Protein AF-A0A2S7SZ28-F1 (afdb_monomer)

Mean predicted aligned error: 12.74 Å

Radius of gyration: 19.91 Å; Cα contacts (8 Å, |Δi|>4): 113; chains: 1; bounding box: 47×34×59 Å

Structure (mmCIF, N/CA/C/O backbone):
data_AF-A0A2S7SZ28-F1
#
_entry.id   AF-A0A2S7SZ28-F1
#
loop_
_atom_site.group_PDB
_atom_site.id
_atom_site.type_symbol
_atom_site.label_atom_id
_atom_site.label_alt_id
_atom_site.label_comp_id
_atom_site.label_asym_id
_atom_site.label_entity_id
_atom_site.label_seq_id
_atom_site.pdbx_PDB_ins_code
_atom_site.Cartn_x
_atom_site.Cartn_y
_atom_site.Cartn_z
_atom_site.occupancy
_atom_site.B_iso_or_equiv
_atom_site.auth_seq_id
_atom_site.auth_comp_id
_atom_site.auth_asym_id
_atom_site.auth_atom_id
_atom_site.pdbx_PDB_model_num
ATOM 1 N N . MET A 1 1 ? 27.879 16.225 -17.175 1.00 27.33 1 MET A N 1
ATOM 2 C CA . MET A 1 1 ? 27.081 15.474 -18.164 1.00 27.33 1 MET A CA 1
ATOM 3 C C . MET A 1 1 ? 26.237 14.489 -17.375 1.00 27.33 1 MET A C 1
ATOM 5 O O . MET A 1 1 ? 26.776 13.499 -16.907 1.00 27.33 1 MET A O 1
ATOM 9 N N . ILE A 1 2 ? 24.983 14.843 -17.093 1.00 42.44 2 ILE A N 1
ATOM 10 C CA . ILE A 1 2 ? 24.052 14.024 -16.304 1.00 42.44 2 ILE A CA 1
ATOM 11 C C . ILE A 1 2 ? 23.174 13.315 -17.338 1.00 42.44 2 ILE A C 1
ATOM 13 O O . ILE A 1 2 ? 22.367 13.959 -18.001 1.00 42.44 2 ILE A O 1
ATOM 17 N N . LEU A 1 3 ? 23.451 12.038 -17.596 1.00 44.62 3 LEU A N 1
ATOM 18 C CA . LEU A 1 3 ? 22.703 11.226 -18.555 1.00 44.62 3 LEU A CA 1
ATOM 19 C C . LEU A 1 3 ? 21.438 10.695 -17.870 1.00 44.62 3 LEU A C 1
ATOM 21 O O . LEU A 1 3 ? 21.521 9.749 -17.097 1.00 44.62 3 LEU A O 1
ATOM 25 N N . GLY A 1 4 ? 20.293 11.297 -18.199 1.00 61.34 4 GLY A N 1
ATOM 26 C CA . GLY A 1 4 ? 18.954 10.789 -17.887 1.00 61.34 4 GLY A CA 1
ATOM 27 C C . GLY A 1 4 ? 18.328 11.399 -16.633 1.00 61.34 4 GLY A C 1
ATOM 28 O O . GLY A 1 4 ? 18.905 11.348 -15.553 1.00 61.34 4 GLY A O 1
ATOM 29 N N . GLU A 1 5 ? 17.134 11.974 -16.778 1.00 70.31 5 GLU A N 1
ATOM 30 C CA . GLU A 1 5 ? 16.267 12.261 -15.633 1.00 70.31 5 GLU A CA 1
ATOM 31 C C . GLU A 1 5 ? 15.788 10.943 -15.008 1.00 70.31 5 GLU A C 1
ATOM 33 O O . GLU A 1 5 ? 15.449 9.992 -15.718 1.00 70.31 5 GLU A O 1
ATOM 38 N N . GLU A 1 6 ? 15.748 10.891 -13.676 1.00 82.31 6 GLU A N 1
ATOM 39 C CA . GLU A 1 6 ? 15.177 9.780 -12.909 1.00 82.31 6 GLU A CA 1
ATOM 40 C C . GLU A 1 6 ? 13.663 9.730 -13.163 1.00 82.31 6 GLU A C 1
ATOM 42 O O . GLU A 1 6 ? 12.886 10.463 -12.552 1.00 82.31 6 GLU A O 1
ATOM 47 N N . SER A 1 7 ? 13.254 8.897 -14.122 1.00 85.00 7 SER A N 1
ATOM 48 C CA . SER A 1 7 ? 11.869 8.782 -14.575 1.00 85.00 7 SER A CA 1
ATOM 49 C C . SER A 1 7 ? 11.455 7.323 -14.686 1.00 85.00 7 SER A C 1
ATOM 51 O O . SER A 1 7 ? 12.011 6.545 -15.470 1.00 85.00 7 SER A O 1
ATOM 53 N N . ILE A 1 8 ? 10.409 6.963 -13.943 1.00 86.69 8 ILE A N 1
ATOM 54 C CA . ILE A 1 8 ? 9.758 5.661 -14.080 1.00 86.69 8 ILE A CA 1
ATOM 55 C C . ILE A 1 8 ? 9.151 5.505 -15.478 1.00 86.69 8 ILE A C 1
ATOM 57 O O . ILE A 1 8 ? 9.149 4.410 -16.035 1.00 86.69 8 ILE A O 1
ATOM 61 N N . THR A 1 9 ? 8.685 6.591 -16.099 1.00 86.56 9 THR A N 1
ATOM 62 C CA . THR A 1 9 ? 8.210 6.549 -17.484 1.00 86.56 9 THR A CA 1
ATOM 63 C C . THR A 1 9 ? 9.318 6.146 -18.455 1.00 86.56 9 THR A C 1
ATOM 65 O O . THR A 1 9 ? 9.105 5.234 -19.260 1.00 86.56 9 THR A O 1
ATOM 68 N N . ALA A 1 10 ? 10.501 6.756 -18.356 1.00 86.00 10 ALA A N 1
ATOM 69 C CA . ALA A 1 10 ? 11.648 6.394 -19.188 1.00 86.00 10 ALA A CA 1
ATOM 70 C C . ALA A 1 10 ? 12.100 4.943 -18.941 1.00 86.00 10 ALA A C 1
ATOM 72 O O . ALA A 1 10 ? 12.301 4.189 -19.895 1.00 86.00 10 ALA A O 1
ATOM 73 N N . LEU A 1 11 ? 12.178 4.530 -17.671 1.00 87.00 11 LEU A N 1
ATOM 74 C CA . LEU A 1 11 ? 12.530 3.165 -17.275 1.00 87.00 11 LEU A CA 1
ATOM 75 C C . LEU A 1 11 ? 11.567 2.130 -17.870 1.00 87.00 11 LEU A C 1
ATOM 77 O O . LEU A 1 11 ? 11.994 1.149 -18.475 1.00 87.00 11 LEU A O 1
ATOM 81 N N . MET A 1 12 ? 10.261 2.358 -17.745 1.00 85.88 12 MET A N 1
ATOM 82 C CA . MET A 1 12 ? 9.252 1.408 -18.208 1.00 85.88 12 MET A CA 1
ATOM 83 C C . MET A 1 12 ? 9.194 1.326 -19.733 1.00 85.88 12 MET A C 1
ATOM 85 O O . MET A 1 12 ? 9.006 0.239 -20.270 1.00 85.88 12 MET A O 1
ATOM 89 N N . HIS A 1 13 ? 9.416 2.433 -20.450 1.00 84.44 13 HIS A N 1
ATOM 90 C CA . HIS A 1 13 ? 9.589 2.382 -21.904 1.00 84.44 13 HIS A CA 1
ATOM 91 C C . HIS A 1 13 ? 10.817 1.563 -22.308 1.00 84.44 13 HIS A C 1
ATOM 93 O O . HIS A 1 13 ? 10.746 0.820 -23.283 1.00 84.44 13 HIS A O 1
ATOM 99 N N . HIS A 1 14 ? 11.918 1.661 -21.558 1.00 83.50 14 HIS A N 1
ATOM 100 C CA . HIS A 1 14 ? 13.109 0.859 -21.816 1.00 83.50 14 HIS A CA 1
ATOM 101 C C . HIS A 1 14 ? 12.846 -0.637 -21.591 1.00 83.50 14 HIS A C 1
ATOM 103 O O . HIS A 1 14 ? 13.125 -1.442 -22.476 1.00 83.50 14 HIS A O 1
ATOM 109 N N . ILE A 1 15 ? 12.239 -1.004 -20.456 1.00 80.88 15 ILE A N 1
ATOM 110 C CA . ILE A 1 15 ? 11.891 -2.396 -20.128 1.00 80.88 15 ILE A CA 1
ATOM 111 C C . ILE A 1 15 ? 10.929 -2.976 -21.168 1.00 80.88 15 ILE A C 1
ATOM 113 O O . ILE A 1 15 ? 11.188 -4.044 -21.717 1.00 80.88 15 ILE A O 1
ATOM 117 N N . TYR A 1 16 ? 9.841 -2.270 -21.484 1.00 78.94 16 TYR A N 1
ATOM 118 C CA . TYR A 1 16 ? 8.874 -2.744 -22.473 1.00 78.94 16 TYR A CA 1
ATOM 119 C C . TYR A 1 16 ? 9.459 -2.786 -23.882 1.00 78.94 16 TYR A C 1
ATOM 121 O O . TYR A 1 16 ? 9.155 -3.708 -24.629 1.00 78.94 16 TYR A O 1
ATOM 129 N N . GLY A 1 17 ? 10.318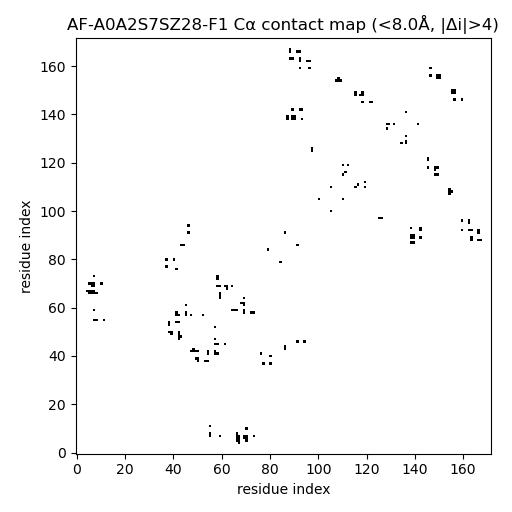 -1.831 -24.244 1.00 77.31 17 GLY A N 1
ATOM 130 C CA . GLY A 1 17 ? 11.039 -1.850 -25.514 1.00 77.31 17 GLY A CA 1
ATOM 131 C C . GLY A 1 17 ? 11.969 -3.056 -25.629 1.00 77.31 17 GLY A C 1
ATOM 132 O O . GLY A 1 17 ? 12.010 -3.690 -26.679 1.00 77.31 17 GLY A O 1
ATOM 133 N N . TYR A 1 18 ? 12.656 -3.415 -24.543 1.00 76.88 18 TYR A N 1
ATOM 134 C CA . TYR A 1 18 ? 13.483 -4.617 -24.474 1.00 76.88 18 TYR A CA 1
ATOM 135 C C . TYR A 1 18 ? 12.641 -5.899 -24.577 1.00 76.88 18 TYR A C 1
ATOM 137 O O . TYR A 1 18 ? 12.956 -6.769 -25.380 1.00 76.88 18 TYR A O 1
ATOM 145 N N . GLN A 1 19 ? 11.529 -5.992 -23.839 1.00 74.31 19 GLN A N 1
ATOM 146 C CA . GLN A 1 19 ? 10.614 -7.144 -23.883 1.00 74.31 19 GLN A CA 1
ATOM 147 C C . GLN A 1 19 ? 9.898 -7.302 -25.232 1.00 74.31 19 GLN A C 1
ATOM 149 O O . GLN A 1 19 ? 9.589 -8.419 -25.642 1.00 74.31 19 GLN A O 1
ATOM 154 N N . ALA A 1 20 ? 9.602 -6.190 -25.908 1.00 73.31 20 ALA A N 1
ATOM 155 C CA . ALA A 1 20 ? 8.921 -6.174 -27.197 1.00 73.31 20 ALA A CA 1
ATOM 156 C C . ALA A 1 20 ? 9.874 -6.340 -28.384 1.00 73.31 20 ALA A C 1
ATOM 158 O O . ALA A 1 20 ? 9.390 -6.538 -29.497 1.00 73.31 20 ALA A O 1
ATOM 159 N N . ALA A 1 21 ? 11.194 -6.247 -28.181 1.00 70.81 21 ALA A N 1
ATOM 160 C CA . ALA A 1 21 ? 12.168 -6.520 -29.224 1.00 70.81 21 ALA A CA 1
ATOM 161 C C . ALA A 1 21 ? 12.103 -8.022 -29.567 1.00 70.81 21 ALA A C 1
ATOM 163 O O . ALA A 1 21 ? 12.529 -8.851 -28.761 1.00 70.81 21 ALA A O 1
ATOM 164 N N . PRO A 1 22 ? 11.553 -8.416 -30.733 1.00 56.06 22 PRO A N 1
ATOM 165 C CA . PRO A 1 22 ? 11.558 -9.817 -31.132 1.00 56.06 22 PRO A CA 1
ATOM 166 C C . PRO A 1 22 ? 13.015 -10.260 -31.269 1.00 56.06 22 PRO A C 1
ATOM 168 O O . PRO A 1 22 ? 13.817 -9.479 -31.775 1.00 56.06 22 PRO A O 1
ATOM 171 N N . GLY A 1 23 ? 13.333 -11.476 -30.807 1.00 59.47 23 GLY A N 1
ATOM 172 C CA . GLY A 1 23 ? 14.678 -12.050 -30.635 1.00 59.47 23 GLY A CA 1
ATOM 173 C C . GLY A 1 23 ? 15.601 -11.988 -31.856 1.00 59.47 23 GLY A C 1
ATOM 174 O O . GLY A 1 23 ? 15.958 -13.001 -32.452 1.00 59.47 23 GLY A O 1
ATOM 175 N N . SER A 1 24 ? 16.024 -10.787 -32.232 1.00 54.00 24 SER A N 1
ATOM 176 C CA . SER A 1 24 ? 17.041 -10.538 -33.229 1.00 54.00 24 SER A CA 1
ATOM 177 C C . SER A 1 24 ? 18.377 -10.520 -32.503 1.00 54.00 24 SER A C 1
ATOM 179 O O . SER A 1 24 ? 18.757 -9.494 -31.938 1.00 54.00 24 SER A O 1
ATOM 181 N N . LYS A 1 25 ? 19.074 -11.657 -32.596 1.00 53.81 25 LYS A N 1
ATOM 182 C CA . LYS A 1 25 ? 20.399 -11.986 -32.042 1.00 53.81 25 LYS A CA 1
ATOM 183 C C . LYS A 1 25 ? 20.325 -12.555 -30.639 1.00 53.81 25 LYS A C 1
ATOM 185 O O . LYS A 1 25 ? 20.024 -11.802 -29.737 1.00 53.81 25 LYS A O 1
ATOM 190 N N . GLU A 1 26 ? 20.628 -13.848 -30.506 1.00 57.03 26 GLU A N 1
ATOM 191 C CA . GLU A 1 26 ? 21.487 -14.470 -29.474 1.00 57.03 26 GLU A CA 1
ATOM 192 C C . GLU A 1 26 ? 21.623 -13.741 -28.118 1.00 57.03 26 GLU A C 1
ATOM 194 O O . GLU A 1 26 ? 22.714 -13.651 -27.555 1.00 57.03 26 GLU A O 1
ATOM 199 N N . VAL A 1 27 ? 20.540 -13.189 -27.573 1.00 57.03 27 VAL A N 1
ATOM 200 C CA . VAL A 1 27 ? 20.544 -12.636 -26.227 1.00 57.03 27 VAL A CA 1
ATOM 201 C C . VAL A 1 27 ? 20.435 -13.846 -25.325 1.00 57.03 27 VAL A C 1
ATOM 203 O O . VAL A 1 27 ? 19.452 -14.575 -25.396 1.00 57.03 27 VAL A O 1
ATOM 206 N N . ASN A 1 28 ? 21.486 -14.101 -24.551 1.00 55.97 28 ASN A N 1
ATOM 207 C CA . ASN A 1 28 ? 21.523 -15.192 -23.589 1.00 55.97 28 ASN A CA 1
ATOM 208 C C . ASN A 1 28 ? 20.250 -15.134 -22.721 1.00 55.97 28 ASN A C 1
ATOM 210 O O . ASN A 1 28 ? 20.045 -14.134 -22.032 1.00 55.97 28 ASN A O 1
ATOM 214 N N . ASP A 1 29 ? 19.397 -16.163 -22.779 1.00 54.12 29 ASP A N 1
ATOM 215 C CA . ASP A 1 29 ? 18.091 -16.191 -22.095 1.00 54.12 29 ASP A CA 1
ATOM 216 C C . ASP A 1 29 ? 18.224 -15.983 -20.573 1.00 54.12 29 ASP A C 1
ATOM 218 O O . ASP A 1 29 ? 17.305 -15.493 -19.919 1.00 54.12 29 ASP A O 1
ATOM 222 N N . GLU A 1 30 ? 19.404 -16.267 -20.014 1.00 56.12 30 GLU A N 1
ATOM 223 C CA . GLU A 1 30 ? 19.767 -15.998 -18.617 1.00 56.12 30 GLU A CA 1
ATOM 224 C C . GLU A 1 30 ? 19.752 -14.503 -18.241 1.00 56.12 30 GLU A C 1
ATOM 226 O O . GLU A 1 30 ? 19.675 -14.168 -17.059 1.00 56.12 30 GLU A O 1
ATOM 231 N N . LEU A 1 31 ? 19.821 -13.591 -19.218 1.00 56.56 31 LEU A N 1
ATOM 232 C CA . LEU A 1 31 ? 19.802 -12.139 -19.003 1.00 56.56 31 LEU A CA 1
ATOM 233 C C . LEU A 1 31 ? 18.400 -11.530 -19.086 1.00 56.56 31 LEU A C 1
ATOM 235 O O . LEU A 1 31 ? 18.276 -10.316 -18.924 1.00 56.56 31 LEU A O 1
ATOM 239 N N . ASN A 1 32 ? 17.355 -12.326 -19.332 1.00 57.41 32 ASN A N 1
ATOM 240 C CA . ASN A 1 32 ? 15.989 -11.821 -19.369 1.00 57.41 32 ASN A CA 1
ATOM 241 C C . ASN A 1 32 ? 15.394 -11.809 -17.946 1.00 57.41 32 ASN A C 1
ATOM 243 O O . ASN A 1 32 ? 15.036 -12.868 -17.421 1.00 57.41 32 ASN A O 1
ATOM 247 N N . PRO A 1 33 ? 15.285 -10.645 -17.275 1.00 63.38 33 PRO A N 1
ATOM 248 C CA . PRO A 1 33 ? 14.686 -10.580 -15.949 1.00 63.38 33 PRO A CA 1
ATOM 249 C C . PRO A 1 33 ? 13.231 -11.058 -15.998 1.00 63.38 33 PRO A C 1
ATOM 251 O O . PRO A 1 33 ? 12.380 -10.484 -16.681 1.00 63.38 33 PRO A O 1
ATOM 254 N N . ASN A 1 34 ? 12.935 -12.113 -15.239 1.00 65.06 34 ASN A N 1
ATOM 255 C CA . ASN A 1 34 ? 11.584 -12.637 -15.126 1.00 65.06 34 ASN A CA 1
ATOM 256 C C . ASN A 1 34 ? 10.722 -11.694 -14.271 1.00 65.06 34 ASN A C 1
ATOM 258 O O . ASN A 1 34 ? 10.763 -11.730 -13.043 1.00 65.06 34 ASN A O 1
ATOM 262 N N . PHE A 1 35 ? 9.934 -10.852 -14.938 1.00 72.06 35 PHE A N 1
ATOM 263 C CA . PHE A 1 35 ? 8.954 -9.964 -14.307 1.00 72.06 35 PHE A CA 1
ATOM 264 C C . PHE A 1 35 ? 7.561 -10.602 -14.163 1.00 72.06 35 PHE A C 1
ATOM 266 O O . PHE A 1 35 ? 6.594 -9.896 -13.861 1.00 72.06 35 PHE A O 1
ATOM 273 N N . ASN A 1 36 ? 7.415 -11.914 -14.385 1.00 74.19 36 ASN A N 1
ATOM 274 C CA . ASN A 1 36 ? 6.118 -12.582 -14.262 1.00 74.19 36 ASN A CA 1
ATOM 275 C C . ASN A 1 36 ? 5.559 -12.401 -12.847 1.00 74.19 36 ASN A C 1
ATOM 277 O O . ASN A 1 36 ? 6.212 -12.744 -11.868 1.00 74.19 36 ASN A O 1
ATOM 281 N N . GLY A 1 37 ? 4.348 -11.851 -12.739 1.00 77.25 37 GLY A N 1
ATOM 282 C CA . GLY A 1 37 ? 3.688 -11.590 -11.456 1.00 77.25 37 GLY A CA 1
ATOM 283 C C . GLY A 1 37 ? 4.144 -10.319 -10.728 1.00 77.25 37 GLY A C 1
ATOM 284 O O . GLY A 1 37 ? 3.472 -9.909 -9.786 1.00 77.25 37 GLY A O 1
ATOM 285 N N . PHE A 1 38 ? 5.203 -9.627 -11.177 1.00 83.44 38 PHE A N 1
ATOM 286 C CA . PHE A 1 38 ? 5.634 -8.358 -10.564 1.00 83.44 38 PHE A CA 1
ATOM 287 C C . PHE A 1 38 ? 4.545 -7.283 -10.651 1.00 83.44 38 PHE A C 1
ATOM 289 O O . PHE A 1 38 ? 4.329 -6.493 -9.736 1.00 83.44 38 PHE A O 1
ATOM 296 N N . HIS A 1 39 ? 3.828 -7.274 -11.768 1.00 81.50 39 HIS A N 1
ATOM 297 C CA . HIS A 1 39 ? 2.734 -6.348 -12.017 1.00 81.50 39 HIS A CA 1
ATOM 298 C C . HIS A 1 39 ? 1.554 -6.557 -11.058 1.00 81.50 39 HIS A C 1
ATOM 300 O O . HIS A 1 39 ? 1.020 -5.593 -10.506 1.00 81.50 39 HIS A O 1
ATOM 306 N N . ASP A 1 40 ? 1.197 -7.814 -10.800 1.00 80.31 40 ASP A N 1
ATOM 307 C CA . ASP A 1 40 ? 0.142 -8.164 -9.847 1.00 80.31 40 ASP A CA 1
ATOM 308 C C . ASP A 1 40 ? 0.598 -7.918 -8.405 1.00 80.31 40 ASP A C 1
ATOM 310 O O . ASP A 1 40 ? -0.173 -7.408 -7.592 1.00 80.31 40 ASP A O 1
ATOM 314 N N . PHE A 1 41 ? 1.876 -8.172 -8.106 1.00 82.56 41 PHE A N 1
ATOM 315 C CA . PHE A 1 41 ? 2.492 -7.811 -6.832 1.00 82.56 41 PHE A CA 1
ATOM 316 C C . PHE A 1 41 ? 2.431 -6.301 -6.574 1.00 82.56 41 PHE A C 1
ATOM 318 O O . PHE A 1 41 ? 1.988 -5.883 -5.507 1.00 82.56 41 PHE A O 1
ATOM 325 N N . ALA A 1 42 ? 2.808 -5.467 -7.546 1.00 83.06 42 ALA A N 1
ATOM 326 C CA . ALA A 1 42 ? 2.734 -4.015 -7.415 1.00 83.06 42 ALA A CA 1
ATOM 327 C C . ALA A 1 42 ? 1.283 -3.532 -7.246 1.00 83.06 42 ALA A C 1
ATOM 329 O O . ALA A 1 42 ? 1.010 -2.657 -6.422 1.00 83.06 42 ALA A O 1
ATOM 330 N N . ALA A 1 43 ? 0.329 -4.121 -7.977 1.00 79.19 43 ALA A N 1
ATOM 331 C CA . ALA A 1 43 ? -1.091 -3.830 -7.799 1.00 79.19 43 ALA A CA 1
ATOM 332 C C . ALA A 1 43 ? -1.563 -4.164 -6.376 1.00 79.19 43 ALA A C 1
ATOM 334 O O . ALA A 1 43 ? -2.176 -3.316 -5.725 1.00 79.19 43 ALA A O 1
ATOM 335 N N . ALA A 1 44 ? -1.208 -5.346 -5.866 1.00 76.06 44 ALA A N 1
ATOM 336 C CA . ALA A 1 44 ? -1.514 -5.760 -4.502 1.00 76.06 44 ALA A CA 1
ATOM 337 C C . ALA A 1 44 ? -0.849 -4.845 -3.461 1.00 76.06 44 ALA A C 1
ATOM 339 O O . ALA A 1 44 ? -1.514 -4.409 -2.522 1.00 76.06 44 ALA A O 1
ATOM 340 N N . TYR A 1 45 ? 0.423 -4.479 -3.659 1.00 79.94 45 TYR A N 1
ATOM 341 C CA . TYR A 1 45 ? 1.184 -3.604 -2.763 1.00 79.94 45 TYR A CA 1
ATOM 342 C C . TYR A 1 45 ? 0.515 -2.253 -2.525 1.00 79.94 45 TYR A C 1
ATOM 344 O O . TYR A 1 45 ? 0.542 -1.745 -1.402 1.00 79.94 45 TYR A O 1
ATOM 352 N N . TYR A 1 46 ? -0.113 -1.698 -3.561 1.00 78.25 46 TYR A N 1
ATOM 353 C CA . TYR A 1 46 ? -0.854 -0.440 -3.492 1.00 78.25 46 TYR A CA 1
ATOM 354 C C . TYR A 1 46 ? -2.373 -0.617 -3.349 1.00 78.25 46 TYR A C 1
ATOM 356 O O . TYR A 1 46 ? -3.119 0.339 -3.564 1.00 78.25 46 TYR A O 1
ATOM 364 N N . GLY A 1 47 ? -2.857 -1.821 -3.027 1.00 69.38 47 GLY A N 1
ATOM 365 C CA . GLY A 1 47 ? -4.282 -2.082 -2.798 1.00 69.38 47 GLY A CA 1
ATOM 366 C C . GLY A 1 47 ? -5.174 -1.898 -4.034 1.00 69.38 47 GLY A C 1
ATOM 367 O O . GLY A 1 47 ? -6.372 -1.648 -3.909 1.00 69.38 47 GLY A O 1
ATOM 368 N N . ARG A 1 48 ? -4.622 -1.994 -5.250 1.00 72.69 48 ARG A N 1
ATOM 369 C CA . ARG A 1 48 ? -5.375 -1.852 -6.504 1.00 72.69 48 ARG A CA 1
ATOM 370 C C . ARG A 1 48 ? -5.922 -3.206 -6.960 1.00 72.69 48 ARG A C 1
ATOM 372 O O . ARG A 1 48 ? -5.197 -4.187 -7.044 1.00 72.69 48 ARG A O 1
ATOM 379 N N . SER A 1 49 ? -7.206 -3.234 -7.322 1.00 59.81 49 SER A N 1
ATOM 380 C CA . SER A 1 49 ? -7.932 -4.446 -7.738 1.00 59.81 49 SER A CA 1
ATOM 381 C C . SER A 1 49 ? -7.644 -4.915 -9.164 1.00 59.81 49 SER A C 1
ATOM 383 O O . SER A 1 49 ? -8.019 -6.029 -9.518 1.00 59.81 49 SER A O 1
ATOM 385 N N . SER A 1 50 ? -7.028 -4.081 -10.008 1.00 56.25 50 SER A N 1
ATOM 386 C CA . SER A 1 50 ? -6.693 -4.492 -11.369 1.00 56.25 50 SER A CA 1
ATOM 387 C C . SER A 1 50 ? -5.372 -3.920 -11.849 1.00 56.25 50 SER A C 1
ATOM 389 O O . SER A 1 50 ? -5.058 -2.739 -11.685 1.00 56.25 50 SER A O 1
ATOM 391 N N . SER A 1 51 ? -4.654 -4.791 -12.539 1.00 54.59 51 SER A N 1
ATOM 392 C CA . SER A 1 51 ? -3.393 -4.539 -13.207 1.00 54.59 51 SER A CA 1
ATOM 393 C C . SER A 1 51 ? -3.612 -3.847 -14.583 1.00 54.59 51 SER A C 1
ATOM 395 O O . SER A 1 51 ? -2.679 -3.444 -15.271 1.00 54.59 51 SER A O 1
ATOM 397 N N . SER A 1 52 ? -4.863 -3.571 -14.976 1.00 54.06 52 SER A N 1
ATOM 398 C CA . SER A 1 52 ? -5.235 -2.998 -16.287 1.00 54.06 52 SER A CA 1
ATOM 399 C C . SER A 1 52 ? -4.568 -1.659 -16.640 1.00 54.06 52 SER A C 1
ATOM 401 O O . SER A 1 52 ? -4.447 -1.318 -17.814 1.00 54.06 52 SER A O 1
ATOM 403 N N . ARG A 1 53 ? -4.102 -0.895 -15.643 1.00 58.50 53 ARG A N 1
ATOM 404 C CA . ARG A 1 53 ? -3.424 0.393 -15.856 1.00 58.50 53 ARG A CA 1
ATOM 405 C C . ARG A 1 53 ? -1.919 0.268 -16.120 1.00 58.50 53 ARG A C 1
ATOM 407 O O . ARG A 1 53 ? -1.322 1.262 -16.513 1.00 58.50 53 ARG A O 1
ATOM 414 N N . GLY A 1 54 ? -1.306 -0.906 -15.958 1.00 74.31 54 GLY A N 1
ATOM 415 C CA . GLY A 1 54 ? 0.149 -1.089 -16.062 1.00 74.31 54 GLY A CA 1
ATOM 416 C C . GLY A 1 54 ? 0.901 -0.626 -14.803 1.00 74.31 54 GLY A C 1
ATOM 417 O O . GLY A 1 54 ? 0.560 0.405 -14.221 1.00 7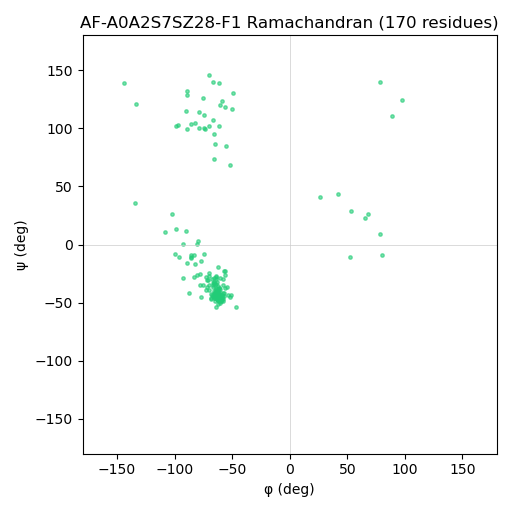4.31 54 GLY A O 1
ATOM 418 N N . CYS A 1 55 ? 1.929 -1.380 -14.390 1.00 82.00 55 CYS A N 1
ATOM 419 C CA . CYS A 1 55 ? 2.676 -1.188 -13.134 1.00 82.00 55 CYS A CA 1
ATOM 420 C C . CYS A 1 55 ? 3.150 0.263 -12.948 1.00 82.00 55 CYS A C 1
ATOM 422 O O . CYS A 1 55 ? 2.917 0.876 -11.907 1.00 82.00 55 CYS A O 1
ATOM 424 N N . LYS A 1 56 ? 3.671 0.865 -14.026 1.00 87.38 56 LYS A N 1
ATOM 425 C CA . LYS A 1 56 ? 4.048 2.283 -14.096 1.00 87.38 56 LYS A CA 1
ATOM 426 C C . LYS A 1 56 ? 2.977 3.222 -13.532 1.00 87.38 56 LYS A C 1
ATOM 428 O O . LYS A 1 56 ? 3.261 4.059 -12.685 1.00 87.38 56 LYS A O 1
ATOM 433 N N . ASN A 1 57 ? 1.747 3.103 -14.029 1.00 85.12 57 ASN A N 1
ATOM 434 C CA . ASN A 1 57 ? 0.670 4.026 -13.683 1.00 85.12 57 ASN A CA 1
ATOM 435 C C . ASN A 1 57 ? 0.179 3.794 -12.253 1.00 85.12 57 ASN A C 1
ATOM 437 O O . ASN A 1 57 ? -0.289 4.731 -11.614 1.00 85.12 57 ASN A O 1
ATOM 441 N N . ILE A 1 58 ? 0.295 2.562 -11.747 1.00 84.25 58 ILE A N 1
ATOM 442 C CA . ILE A 1 58 ? -0.003 2.245 -10.349 1.00 84.25 58 ILE A CA 1
ATOM 443 C C . ILE A 1 58 ? 0.988 2.984 -9.446 1.00 84.25 58 ILE A C 1
ATOM 445 O O . ILE A 1 58 ? 0.546 3.772 -8.608 1.00 84.25 58 ILE A O 1
ATOM 449 N N . ILE A 1 59 ? 2.293 2.813 -9.683 1.00 86.06 59 ILE A N 1
ATOM 450 C CA . ILE A 1 59 ? 3.354 3.449 -8.890 1.00 86.06 59 ILE A CA 1
ATOM 451 C C . ILE A 1 59 ? 3.266 4.980 -8.999 1.00 86.06 59 ILE A C 1
ATOM 453 O O . ILE A 1 59 ? 3.211 5.662 -7.981 1.00 86.06 59 ILE A O 1
ATOM 457 N N . LEU A 1 60 ? 3.134 5.535 -10.211 1.00 86.00 60 LEU A N 1
ATOM 458 C CA . LEU A 1 60 ? 2.956 6.982 -10.403 1.00 86.00 60 LEU A CA 1
ATOM 459 C C . LEU A 1 60 ? 1.733 7.523 -9.661 1.00 86.00 60 LEU A C 1
ATOM 461 O O . LEU A 1 60 ? 1.805 8.591 -9.061 1.00 86.00 60 LEU A O 1
ATOM 465 N N . SER A 1 61 ? 0.606 6.803 -9.687 1.00 81.94 61 SER A N 1
ATOM 466 C CA . SER A 1 61 ? -0.602 7.249 -8.987 1.00 81.94 61 SER A CA 1
ATOM 467 C C . SER A 1 61 ? -0.433 7.259 -7.468 1.00 81.94 61 SER A C 1
ATOM 469 O O . SER A 1 61 ? -1.018 8.114 -6.809 1.00 81.94 61 SER A O 1
ATOM 471 N N . ALA A 1 62 ? 0.360 6.333 -6.920 1.00 82.12 62 ALA A N 1
ATOM 472 C CA . ALA A 1 62 ? 0.654 6.275 -5.492 1.00 82.12 62 ALA A CA 1
ATOM 473 C C . ALA A 1 62 ? 1.560 7.430 -5.041 1.00 82.12 62 ALA A C 1
ATOM 475 O O . ALA A 1 62 ? 1.420 7.917 -3.923 1.00 82.12 62 ALA A O 1
ATOM 476 N N . HIS A 1 63 ? 2.421 7.908 -5.940 1.00 83.56 63 HIS A N 1
ATOM 477 C CA . HIS A 1 63 ? 3.360 9.007 -5.704 1.00 83.56 63 HIS A CA 1
ATOM 478 C C . HIS A 1 63 ? 2.906 10.333 -6.323 1.00 83.56 63 HIS A C 1
ATOM 480 O O . HIS A 1 63 ? 3.724 11.175 -6.669 1.00 83.56 63 HIS A O 1
ATOM 486 N N . PHE A 1 64 ? 1.597 10.539 -6.507 1.00 83.31 64 PHE A N 1
ATOM 487 C CA . PHE A 1 64 ? 1.017 11.802 -7.001 1.00 83.31 64 PHE A CA 1
ATOM 488 C C . PHE A 1 64 ? 1.614 12.322 -8.327 1.00 83.31 64 PHE A C 1
A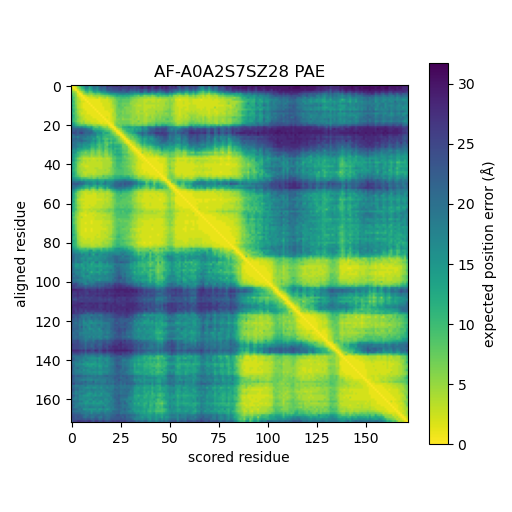TOM 490 O O . PHE A 1 64 ? 1.629 13.524 -8.584 1.00 83.31 64 PHE A O 1
ATOM 497 N N . GLY A 1 65 ? 2.094 11.420 -9.186 1.00 82.56 65 GLY A N 1
ATOM 498 C CA . GLY A 1 65 ? 2.740 11.763 -10.454 1.00 82.56 65 GLY A CA 1
ATOM 499 C C . GLY A 1 65 ? 4.194 12.229 -10.330 1.00 82.56 65 GLY A C 1
ATOM 500 O O . GLY A 1 65 ? 4.764 12.671 -11.325 1.00 82.56 65 GLY A O 1
ATOM 501 N N . GLN A 1 66 ? 4.810 12.124 -9.150 1.00 85.88 66 GLN A N 1
ATOM 502 C CA . GLN A 1 66 ? 6.218 12.452 -8.947 1.00 85.88 66 GLN A CA 1
ATOM 503 C C . GLN A 1 66 ? 7.115 11.361 -9.549 1.00 85.88 66 GLN A C 1
ATOM 505 O O . GLN A 1 66 ? 7.324 10.302 -8.964 1.00 85.88 66 GLN A O 1
ATOM 510 N N . GLU A 1 67 ? 7.645 11.620 -10.745 1.00 88.38 67 GLU A N 1
ATOM 511 C CA . GLU A 1 67 ? 8.438 10.663 -11.536 1.00 88.38 67 GLU A CA 1
ATOM 512 C C . GLU A 1 67 ? 9.678 10.136 -10.803 1.00 88.38 67 GLU A C 1
ATOM 514 O O . GLU A 1 67 ? 9.941 8.935 -10.849 1.00 88.38 67 GLU A O 1
ATOM 519 N N . LYS A 1 68 ? 10.406 11.011 -10.099 1.00 87.56 68 LYS A N 1
ATOM 520 C CA . LYS A 1 68 ? 11.621 10.642 -9.364 1.00 87.56 68 LYS A CA 1
ATOM 521 C C . LYS A 1 68 ? 11.321 9.744 -8.163 1.00 87.56 68 LYS A C 1
ATOM 523 O O . LYS A 1 68 ? 11.977 8.725 -7.981 1.00 87.56 68 LYS A O 1
ATOM 528 N N . GLU A 1 69 ? 10.317 10.095 -7.363 1.00 83.94 69 GLU A N 1
ATOM 529 C CA . GLU A 1 69 ? 9.892 9.280 -6.216 1.00 83.94 69 GLU A CA 1
ATOM 530 C C . GLU A 1 69 ? 9.350 7.925 -6.688 1.00 83.94 69 GLU A C 1
ATOM 532 O O . GLU A 1 69 ? 9.724 6.877 -6.166 1.00 83.94 69 GLU A O 1
ATOM 537 N N . ALA A 1 70 ? 8.546 7.929 -7.754 1.00 85.88 70 ALA A N 1
ATOM 538 C CA . ALA A 1 70 ? 8.042 6.713 -8.375 1.00 85.88 70 ALA A CA 1
ATOM 539 C C . ALA A 1 70 ? 9.167 5.832 -8.949 1.00 85.88 70 ALA A C 1
ATOM 541 O O . ALA A 1 70 ? 9.075 4.607 -8.892 1.00 85.88 70 ALA A O 1
ATOM 542 N N . PHE A 1 71 ? 10.230 6.435 -9.490 1.00 87.75 71 PHE A N 1
ATOM 543 C CA . PHE A 1 71 ? 11.409 5.718 -9.974 1.00 87.75 71 PHE A CA 1
ATOM 544 C C . PHE A 1 71 ? 12.129 4.990 -8.838 1.00 87.75 71 PHE A C 1
ATOM 546 O O . PHE A 1 71 ? 12.417 3.805 -8.977 1.00 87.75 71 PHE A O 1
ATOM 553 N N . VAL A 1 72 ? 12.367 5.658 -7.707 1.00 88.06 72 VAL A N 1
ATOM 554 C CA . VAL A 1 72 ? 12.976 5.026 -6.524 1.00 88.06 72 VAL A CA 1
ATOM 555 C C . VAL A 1 72 ? 12.085 3.895 -6.003 1.00 88.06 72 VAL A C 1
ATOM 557 O O . VAL A 1 72 ? 12.540 2.759 -5.872 1.00 88.06 72 VAL A O 1
ATOM 560 N N . ALA A 1 73 ? 10.788 4.164 -5.839 1.00 85.38 73 ALA A N 1
ATOM 561 C CA . ALA A 1 73 ? 9.826 3.182 -5.349 1.00 85.38 73 ALA A CA 1
ATOM 562 C C . ALA A 1 73 ? 9.695 1.942 -6.246 1.00 85.38 73 ALA A C 1
ATOM 564 O O . ALA A 1 73 ? 9.388 0.856 -5.757 1.00 85.38 73 ALA A O 1
ATOM 565 N N . PHE A 1 74 ? 9.932 2.069 -7.557 1.00 89.81 74 PHE A N 1
ATOM 566 C CA . PHE A 1 74 ? 9.975 0.914 -8.454 1.00 89.81 74 PHE A CA 1
ATOM 567 C C . PHE A 1 74 ? 11.068 -0.082 -8.043 1.00 89.81 74 PHE A C 1
ATOM 569 O O . PHE A 1 74 ? 10.806 -1.285 -8.021 1.00 89.81 74 PHE A O 1
ATOM 576 N N . PHE A 1 75 ? 12.276 0.394 -7.722 1.00 86.56 75 PHE A N 1
ATOM 577 C CA . PHE A 1 75 ? 13.382 -0.483 -7.327 1.00 86.56 75 PHE A CA 1
ATOM 578 C C . PHE A 1 75 ? 13.147 -1.103 -5.954 1.00 86.56 75 PHE A C 1
ATOM 580 O O . PHE A 1 75 ? 13.359 -2.301 -5.797 1.00 86.56 75 PHE A O 1
ATOM 587 N N . GLU A 1 76 ? 12.602 -0.340 -5.008 1.00 86.62 76 GLU A N 1
ATOM 588 C CA . GLU A 1 76 ? 12.201 -0.868 -3.699 1.00 86.62 76 GLU A CA 1
ATOM 589 C C . GLU A 1 76 ? 11.168 -1.996 -3.842 1.00 86.62 76 GLU A C 1
ATOM 591 O O . GLU A 1 76 ? 11.321 -3.076 -3.273 1.00 86.62 76 GLU A O 1
ATOM 596 N N . LEU A 1 77 ? 10.138 -1.792 -4.670 1.00 86.06 77 LEU A N 1
ATOM 597 C CA . LEU A 1 77 ? 9.148 -2.821 -4.994 1.00 86.06 77 LEU A CA 1
ATOM 598 C C . LEU A 1 77 ? 9.767 -4.038 -5.667 1.00 86.06 77 LEU A C 1
ATOM 600 O O . LEU A 1 77 ? 9.364 -5.166 -5.383 1.00 86.06 77 LEU A O 1
ATOM 604 N N . LEU A 1 78 ? 10.711 -3.822 -6.581 1.00 85.69 78 LEU A N 1
ATOM 605 C CA . LEU A 1 78 ? 11.394 -4.903 -7.276 1.00 85.69 78 LEU A CA 1
ATOM 606 C C . LEU A 1 78 ? 12.218 -5.749 -6.304 1.00 85.69 78 LEU A C 1
ATOM 608 O O . LEU A 1 78 ? 12.205 -6.976 -6.410 1.00 85.69 78 LEU A O 1
ATOM 612 N N . ASP A 1 79 ? 12.890 -5.116 -5.350 1.00 83.25 79 ASP A N 1
ATOM 613 C CA . ASP A 1 79 ? 13.651 -5.808 -4.315 1.00 83.25 79 ASP A CA 1
ATOM 614 C C . ASP A 1 79 ? 12.722 -6.573 -3.368 1.00 83.25 79 ASP A C 1
ATOM 616 O O . ASP A 1 79 ? 12.961 -7.749 -3.094 1.00 83.25 79 ASP A O 1
ATOM 620 N N . LEU A 1 80 ? 11.604 -5.974 -2.944 1.00 81.88 80 LEU A N 1
ATOM 621 C CA . LEU A 1 80 ? 10.579 -6.668 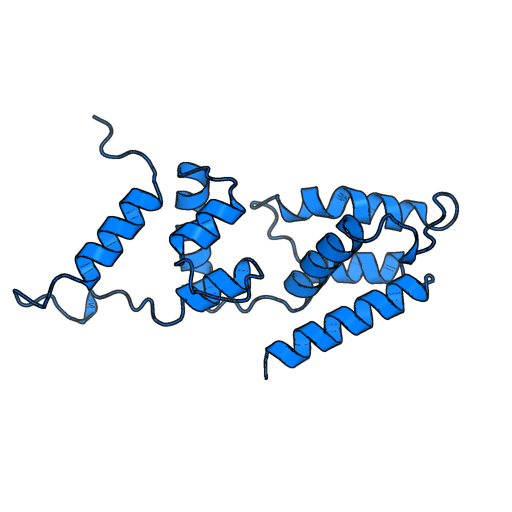-2.156 1.00 81.88 80 LEU A CA 1
ATOM 622 C C . LEU A 1 80 ? 10.021 -7.892 -2.894 1.00 81.88 80 LEU A C 1
ATOM 624 O O . LEU A 1 80 ? 9.896 -8.968 -2.308 1.00 81.88 80 LEU A O 1
ATOM 628 N N . PHE A 1 81 ? 9.733 -7.749 -4.187 1.00 83.81 81 PHE A N 1
ATOM 629 C CA . PHE A 1 81 ? 9.243 -8.836 -5.027 1.00 83.81 81 PHE A CA 1
ATOM 630 C C . PHE A 1 81 ? 10.263 -9.976 -5.144 1.00 83.81 81 PHE A C 1
ATOM 632 O O . PHE A 1 81 ? 9.919 -11.139 -4.936 1.00 83.81 81 PHE A O 1
ATOM 639 N N . LYS A 1 82 ? 11.531 -9.651 -5.422 1.00 81.19 82 LYS A N 1
ATOM 640 C CA . LYS A 1 82 ? 12.621 -10.637 -5.524 1.00 81.19 82 LYS A CA 1
ATOM 641 C C . LYS A 1 82 ? 12.890 -11.356 -4.206 1.00 81.19 82 LYS A C 1
ATOM 643 O O . LYS A 1 82 ? 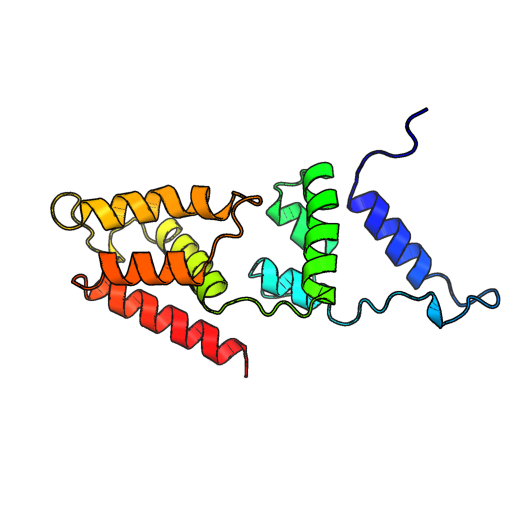13.213 -12.540 -4.218 1.00 81.19 82 LYS A O 1
ATOM 648 N N . ASN A 1 83 ? 12.720 -10.661 -3.085 1.00 79.50 83 ASN A N 1
ATOM 649 C CA . ASN A 1 83 ? 12.869 -11.224 -1.746 1.00 79.50 83 ASN A CA 1
ATOM 650 C C . ASN A 1 83 ? 11.641 -12.031 -1.289 1.00 79.50 83 ASN A C 1
ATOM 652 O O . ASN A 1 83 ? 11.614 -12.513 -0.159 1.00 79.50 83 ASN A O 1
ATOM 656 N N . GLY A 1 84 ? 10.624 -12.191 -2.145 1.00 72.69 84 GLY A N 1
ATOM 657 C CA . GLY A 1 84 ? 9.429 -12.969 -1.833 1.00 72.69 84 GLY A CA 1
ATOM 658 C C . GLY A 1 84 ? 8.563 -12.334 -0.746 1.00 72.69 84 GLY A C 1
ATOM 659 O O . GLY A 1 84 ? 7.854 -13.053 -0.041 1.00 72.69 84 GLY A O 1
ATOM 660 N N . TYR A 1 85 ? 8.623 -11.006 -0.590 1.00 68.81 85 TYR A N 1
ATOM 661 C CA . TYR A 1 85 ? 7.804 -10.290 0.380 1.00 68.81 85 TYR A CA 1
ATOM 662 C C . TYR A 1 85 ? 6.328 -10.590 0.119 1.00 68.81 85 TYR A C 1
ATOM 664 O O . TYR A 1 85 ? 5.784 -10.277 -0.940 1.00 68.81 85 TYR A O 1
ATOM 672 N N . GLN A 1 86 ? 5.658 -11.190 1.095 1.00 64.06 86 GLN A N 1
ATOM 673 C CA . GLN A 1 86 ? 4.208 -11.288 1.082 1.00 64.06 86 GLN A CA 1
ATOM 674 C C . GLN A 1 86 ? 3.664 -10.054 1.783 1.00 64.06 86 GLN A C 1
ATOM 676 O O . GLN A 1 86 ? 4.081 -9.755 2.901 1.00 64.06 86 GLN A O 1
ATOM 681 N N . LEU A 1 87 ? 2.724 -9.343 1.149 1.00 64.12 87 LEU A N 1
ATOM 682 C CA . LEU A 1 87 ? 1.997 -8.283 1.845 1.00 64.12 87 LEU A CA 1
ATOM 683 C C . LEU A 1 87 ? 1.484 -8.840 3.172 1.00 64.12 87 LEU A C 1
ATOM 685 O O . LEU A 1 87 ? 0.869 -9.907 3.186 1.00 64.12 87 LEU A O 1
ATOM 689 N N . SER A 1 88 ? 1.704 -8.144 4.285 1.00 69.25 88 SER A N 1
ATOM 690 C CA . SER A 1 88 ? 1.078 -8.548 5.541 1.00 69.25 88 SER A CA 1
ATOM 691 C C . SER A 1 88 ? -0.426 -8.278 5.463 1.00 69.25 88 SER A C 1
ATOM 693 O O . SER A 1 88 ? -0.876 -7.337 4.802 1.00 69.25 88 SER A O 1
ATOM 695 N N . VAL A 1 89 ? -1.229 -9.138 6.097 1.00 72.75 89 VAL A N 1
ATOM 696 C CA . VAL A 1 89 ? -2.688 -8.930 6.215 1.00 72.75 89 VAL A CA 1
ATOM 697 C C . VAL A 1 89 ? -2.951 -7.553 6.826 1.00 72.75 89 VAL A C 1
ATOM 699 O O . VAL A 1 89 ? -3.836 -6.824 6.383 1.00 72.75 89 VAL A O 1
ATOM 702 N N . SER A 1 90 ? -2.094 -7.157 7.763 1.00 75.25 90 SER A N 1
ATOM 703 C CA . SER A 1 90 ? -2.174 -5.891 8.470 1.00 75.25 90 SER A CA 1
ATOM 704 C C . SER A 1 90 ? -2.048 -4.679 7.560 1.00 75.25 90 SER A C 1
ATOM 706 O O . SER A 1 90 ? -2.794 -3.722 7.742 1.00 75.25 90 SER A O 1
ATOM 708 N N . LYS A 1 91 ? -1.203 -4.719 6.522 1.00 76.94 91 LYS A N 1
ATOM 709 C CA . LYS A 1 91 ? -1.139 -3.624 5.545 1.00 76.94 91 LYS A CA 1
ATOM 710 C C . LYS A 1 91 ? -2.491 -3.416 4.857 1.00 76.94 91 LYS A C 1
ATOM 712 O O . LYS A 1 91 ? -2.986 -2.295 4.799 1.00 76.94 91 LYS A O 1
ATOM 717 N N . GLU A 1 92 ? -3.117 -4.484 4.365 1.00 76.00 92 GLU A N 1
ATOM 718 C CA . GLU A 1 92 ? -4.414 -4.379 3.682 1.00 7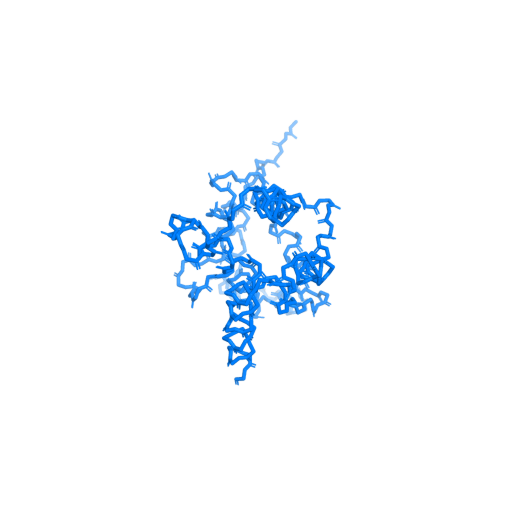6.00 92 GLU A CA 1
ATOM 719 C C . GLU A 1 92 ? -5.514 -3.876 4.629 1.00 76.00 92 GLU A C 1
ATOM 721 O O . GLU A 1 92 ? -6.327 -3.032 4.245 1.00 76.00 92 GLU A O 1
ATOM 726 N N . VAL A 1 93 ? -5.512 -4.352 5.876 1.00 81.12 93 VAL A N 1
ATOM 727 C CA . VAL A 1 93 ? -6.456 -3.916 6.914 1.00 81.12 93 VAL A CA 1
ATOM 728 C C . VAL A 1 93 ? -6.286 -2.428 7.221 1.00 81.12 93 VAL A C 1
ATOM 730 O O . VAL A 1 93 ? -7.277 -1.703 7.231 1.00 81.12 93 VAL A O 1
ATOM 733 N N . LEU A 1 94 ? -5.053 -1.946 7.401 1.00 82.62 94 LEU A N 1
ATOM 734 C CA . LEU A 1 94 ? -4.770 -0.541 7.716 1.00 82.62 94 LEU A CA 1
ATOM 735 C C . LEU A 1 94 ? -5.155 0.407 6.576 1.00 82.62 94 LEU A C 1
ATOM 737 O O . LEU A 1 94 ? -5.745 1.457 6.826 1.00 82.62 94 LEU A O 1
ATOM 741 N N . PHE A 1 95 ? -4.879 0.040 5.323 1.00 78.38 95 PHE A N 1
ATOM 742 C CA . PHE A 1 95 ? -5.274 0.862 4.175 1.00 78.38 95 PHE A CA 1
ATOM 743 C C . PHE A 1 95 ? -6.800 0.934 4.030 1.00 78.38 95 PHE A C 1
ATOM 745 O O . PHE A 1 95 ? -7.344 2.026 3.877 1.00 78.38 95 PHE A O 1
ATOM 752 N N . LYS A 1 96 ? -7.509 -0.196 4.162 1.00 79.69 96 LYS A N 1
ATOM 753 C CA . LYS A 1 96 ? -8.983 -0.202 4.145 1.00 79.69 96 LYS A CA 1
ATOM 754 C C . LYS A 1 96 ? -9.583 0.549 5.330 1.00 79.69 96 LYS A C 1
ATOM 756 O O . LYS A 1 96 ? -10.631 1.177 5.182 1.00 79.69 96 LYS A O 1
ATOM 761 N N . LEU A 1 97 ? -8.937 0.495 6.493 1.00 82.50 97 LEU A N 1
ATOM 762 C CA . LEU A 1 97 ? -9.340 1.266 7.662 1.00 82.50 97 LEU A CA 1
ATOM 763 C C . LEU A 1 97 ? -9.269 2.767 7.360 1.00 82.50 97 LEU A C 1
ATOM 765 O O . LEU A 1 97 ? -10.243 3.468 7.609 1.00 82.50 97 LEU A O 1
ATOM 769 N N . ILE A 1 98 ? -8.180 3.251 6.749 1.00 78.56 98 ILE A N 1
ATOM 770 C CA . ILE A 1 98 ? -8.068 4.655 6.315 1.00 78.56 98 ILE A CA 1
ATOM 771 C C . ILE A 1 98 ? -9.139 5.011 5.289 1.00 78.56 98 ILE A C 1
ATOM 773 O O . ILE A 1 98 ? -9.785 6.044 5.433 1.00 78.56 98 ILE A O 1
ATOM 777 N N . GLU A 1 99 ? -9.344 4.181 4.264 1.00 75.12 99 GLU A N 1
ATOM 778 C CA . GLU A 1 99 ? -10.386 4.428 3.260 1.00 75.12 99 GLU A CA 1
ATOM 779 C C . GLU A 1 99 ? -11.766 4.554 3.913 1.00 75.12 99 GLU A C 1
ATOM 781 O O . GLU A 1 99 ? -12.503 5.491 3.618 1.00 75.12 99 GLU A O 1
ATOM 786 N N . THR A 1 100 ? -12.082 3.661 4.854 1.00 76.25 100 THR A N 1
ATOM 787 C CA . THR A 1 100 ? -13.344 3.690 5.604 1.00 76.25 100 THR A CA 1
ATOM 788 C C . THR A 1 100 ? -13.456 4.969 6.435 1.00 76.25 100 THR A C 1
ATOM 790 O O . THR A 1 100 ? -14.476 5.643 6.372 1.00 76.25 100 THR A O 1
ATOM 793 N N . LEU A 1 101 ? -12.391 5.362 7.139 1.00 74.81 101 LEU A N 1
ATOM 794 C CA . LEU A 1 101 ? -12.342 6.589 7.946 1.00 74.81 101 LEU A CA 1
ATOM 795 C C . LEU A 1 101 ? -12.437 7.879 7.121 1.00 74.81 101 LEU A C 1
ATOM 797 O O . LEU A 1 101 ? -12.884 8.902 7.631 1.00 74.81 101 LEU A O 1
ATOM 801 N N . MET A 1 102 ? -11.979 7.865 5.868 1.00 69.31 102 MET A N 1
ATOM 802 C CA . MET A 1 102 ? -12.072 9.026 4.979 1.00 69.31 102 MET A CA 1
ATOM 803 C C . MET A 1 102 ? -13.434 9.135 4.286 1.00 69.31 102 MET A C 1
ATOM 805 O O . MET A 1 102 ? -13.846 10.242 3.935 1.00 69.31 102 MET A O 1
ATOM 809 N N . LEU A 1 103 ? -14.115 8.007 4.066 1.00 67.81 103 LEU A N 1
ATOM 810 C CA . LEU A 1 103 ? -15.421 7.951 3.407 1.00 67.81 103 LEU A CA 1
ATOM 811 C C . LEU A 1 103 ? -16.581 8.139 4.392 1.00 67.81 103 LEU A C 1
ATOM 813 O O . LEU A 1 103 ? -17.514 8.881 4.084 1.00 67.81 103 LEU A O 1
ATOM 817 N N . ASP A 1 104 ? -16.510 7.521 5.573 1.00 60.56 104 ASP A N 1
ATOM 818 C CA . ASP A 1 104 ? -17.469 7.729 6.657 1.00 60.56 104 ASP A CA 1
ATOM 819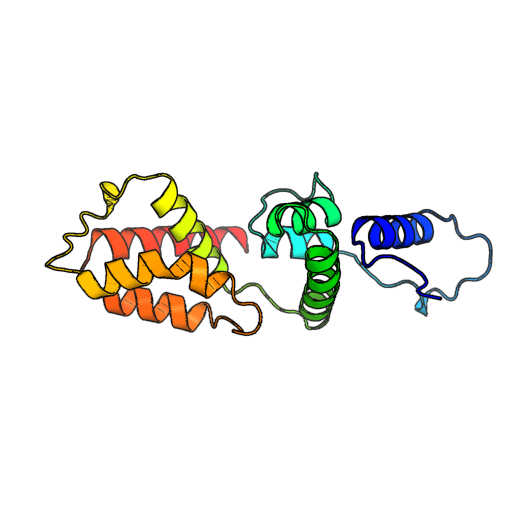 C C . ASP A 1 104 ? -16.989 8.870 7.550 1.00 60.56 104 ASP A C 1
ATOM 821 O O . ASP A 1 104 ? -15.963 8.782 8.222 1.00 60.56 104 ASP A O 1
ATOM 825 N N . LYS A 1 105 ? -17.748 9.966 7.585 1.00 54.16 105 LYS A N 1
ATOM 826 C CA . LYS A 1 105 ? -17.473 11.135 8.429 1.00 54.16 105 LYS A CA 1
ATOM 827 C C . LYS A 1 105 ? -17.600 10.797 9.923 1.00 54.16 105 LYS A C 1
ATOM 829 O O . LYS A 1 105 ? -18.568 11.231 10.518 1.00 54.16 105 LYS A O 1
ATOM 834 N N . ASN A 1 106 ? -16.669 10.070 10.548 1.00 54.47 106 ASN A N 1
ATOM 835 C CA . ASN A 1 106 ? -16.565 9.804 12.004 1.00 54.47 106 ASN A CA 1
ATOM 836 C C . ASN A 1 106 ? -17.812 9.243 12.746 1.00 54.47 106 ASN A C 1
ATOM 838 O O . ASN A 1 106 ? -17.684 8.802 13.886 1.00 54.47 106 ASN A O 1
ATOM 842 N N . GLU A 1 107 ? -18.996 9.209 12.134 1.00 53.84 107 GLU A N 1
ATOM 843 C CA . GLU A 1 107 ? -20.273 8.829 12.742 1.00 53.84 107 GLU A CA 1
ATOM 844 C C . GLU A 1 107 ? -20.339 7.319 13.003 1.00 53.84 107 GLU A C 1
ATOM 846 O O . GLU A 1 107 ? -20.932 6.891 13.991 1.00 53.84 107 GLU A O 1
ATOM 851 N N . ALA A 1 108 ? -19.667 6.510 12.175 1.00 52.84 108 ALA A N 1
ATOM 852 C CA . ALA A 1 108 ? -19.679 5.050 12.274 1.00 52.84 108 ALA A CA 1
ATOM 853 C C . ALA A 1 108 ? -18.925 4.493 13.497 1.00 52.84 108 ALA A C 1
ATOM 855 O O . ALA A 1 108 ? -19.254 3.407 13.969 1.00 52.84 108 ALA A O 1
ATOM 856 N N . LEU A 1 109 ? -17.926 5.212 14.022 1.00 63.44 109 LEU A N 1
ATOM 857 C CA . LEU A 1 109 ? -17.102 4.726 15.138 1.00 63.44 109 LEU A CA 1
ATOM 858 C C . LEU A 1 109 ? -17.512 5.290 16.504 1.00 63.44 109 LEU A C 1
ATOM 860 O O . LEU A 1 109 ? -16.979 4.822 17.511 1.00 63.44 109 LEU A O 1
ATOM 864 N N . GLN A 1 110 ? -18.431 6.270 16.535 1.00 62.53 110 GLN A N 1
ATOM 865 C CA . GLN A 1 110 ? -18.879 6.967 17.753 1.00 62.53 110 GLN A CA 1
ATOM 866 C C . GLN A 1 110 ? -17.703 7.287 18.696 1.00 62.53 110 GLN A C 1
ATOM 868 O O . GLN A 1 110 ? -17.748 7.035 19.898 1.00 62.53 110 GLN A O 1
ATOM 873 N N . LEU A 1 111 ? -16.589 7.758 18.124 1.00 62.88 111 LEU A N 1
ATOM 874 C CA . LEU A 1 111 ? -15.387 8.070 18.888 1.00 62.88 111 LEU A CA 1
ATOM 875 C C . LEU A 1 111 ? -15.580 9.421 19.563 1.00 62.88 111 LEU A C 1
ATOM 877 O O . LEU A 1 111 ? -15.422 10.470 18.940 1.00 62.88 111 LEU A O 1
ATOM 881 N N . ASN A 1 112 ? -15.910 9.382 20.845 1.00 59.12 112 ASN A N 1
ATOM 882 C CA . ASN A 1 112 ? -15.929 10.562 21.694 1.00 59.12 112 ASN A CA 1
ATOM 883 C C . ASN A 1 112 ? -14.467 10.923 22.020 1.00 59.12 112 ASN A C 1
ATOM 885 O O . ASN A 1 112 ? -13.720 10.068 22.506 1.00 59.12 112 ASN A O 1
ATOM 889 N N . GLU A 1 113 ? -14.043 12.167 21.760 1.00 56.34 113 GLU A N 1
ATOM 890 C CA . GLU A 1 113 ? -12.674 12.643 22.057 1.00 56.34 113 GLU A CA 1
ATOM 891 C C . GLU A 1 113 ? -12.299 12.475 23.543 1.00 56.34 113 GLU A C 1
ATOM 893 O O . GLU A 1 113 ? -11.123 12.306 23.858 1.00 56.34 113 GLU A O 1
ATOM 898 N N . GLU A 1 114 ? -13.285 12.462 24.443 1.00 57.47 114 GLU A N 1
ATOM 899 C CA . GLU A 1 114 ? -13.084 12.293 25.887 1.00 57.47 114 GLU A CA 1
ATOM 900 C C . GLU A 1 114 ? -12.820 10.834 26.303 1.00 57.47 114 GLU A C 1
ATOM 902 O O . GLU A 1 114 ? -11.996 10.605 27.187 1.00 57.47 114 GLU A O 1
ATOM 907 N N . ASP A 1 115 ? -13.433 9.849 25.633 1.00 58.03 115 ASP A N 1
ATOM 908 C CA . ASP A 1 115 ? -13.354 8.430 26.027 1.00 58.03 115 ASP A CA 1
ATOM 909 C C . ASP A 1 115 ? -12.219 7.670 25.316 1.00 58.03 115 ASP A C 1
ATOM 911 O O . ASP A 1 115 ? -11.673 6.713 25.857 1.00 58.03 115 ASP A O 1
ATOM 915 N N . ASN A 1 116 ? -11.842 8.088 24.099 1.00 65.81 116 ASN A N 1
ATOM 916 C CA . ASN A 1 116 ? -10.931 7.341 23.216 1.00 65.81 116 ASN A CA 1
ATOM 917 C C . ASN A 1 116 ? -9.840 8.221 22.576 1.00 65.81 116 ASN A C 1
ATOM 919 O O . ASN A 1 116 ? -9.430 8.001 21.432 1.00 65.81 116 ASN A O 1
ATOM 923 N N . ASN A 1 117 ? -9.345 9.222 23.311 1.00 70.25 117 ASN A N 1
ATOM 924 C CA . ASN A 1 117 ? -8.397 10.221 22.802 1.00 70.25 117 ASN A CA 1
ATOM 925 C C . ASN A 1 117 ? -7.141 9.595 22.153 1.00 70.25 117 ASN A C 1
ATOM 927 O O . ASN A 1 117 ? -6.736 9.975 21.056 1.00 70.25 117 ASN A O 1
ATOM 931 N N . ALA A 1 118 ? -6.555 8.570 22.783 1.00 73.44 118 ALA A N 1
ATOM 932 C CA . ALA A 1 118 ? -5.356 7.906 22.264 1.00 73.44 118 ALA A CA 1
ATOM 933 C C . ALA A 1 118 ? -5.608 7.165 20.936 1.00 73.44 118 ALA A C 1
ATOM 935 O O . ALA A 1 118 ? -4.790 7.257 20.017 1.00 73.44 118 ALA A O 1
ATOM 936 N N . LEU A 1 119 ? -6.745 6.472 20.806 1.00 74.75 119 LEU A N 1
ATOM 937 C CA . LEU A 1 119 ? -7.147 5.817 19.559 1.00 74.75 119 LEU A CA 1
ATOM 938 C C . LEU A 1 119 ? -7.399 6.857 18.464 1.00 74.75 119 LEU A C 1
ATOM 940 O O . LEU A 1 119 ? -6.883 6.731 17.358 1.00 74.75 119 LEU A O 1
ATOM 944 N N . TYR A 1 120 ? -8.130 7.921 18.788 1.00 72.56 120 TYR A N 1
ATOM 945 C CA . TYR A 1 120 ? -8.461 8.990 17.852 1.00 72.56 120 TYR A CA 1
ATOM 946 C C . TYR A 1 120 ? -7.220 9.721 17.315 1.00 72.56 120 TYR A C 1
ATOM 948 O O . TYR A 1 120 ? -7.084 9.908 16.103 1.00 72.56 120 TYR A O 1
ATOM 956 N N . VAL A 1 121 ? -6.273 10.076 18.190 1.00 73.88 121 VAL A N 1
ATOM 957 C CA . VAL A 1 121 ? -4.989 10.672 17.787 1.00 73.88 121 VAL A CA 1
ATOM 958 C C . VAL A 1 121 ? -4.201 9.708 16.900 1.00 73.88 121 VAL A C 1
ATOM 960 O O . VAL A 1 121 ? -3.696 10.116 15.853 1.00 73.88 121 VAL A O 1
ATOM 963 N N . THR A 1 122 ? -4.137 8.425 17.265 1.00 76.69 122 THR A N 1
ATOM 964 C CA . THR A 1 122 ? -3.403 7.414 16.485 1.00 76.69 122 THR A CA 1
ATOM 965 C C . THR A 1 122 ? -4.018 7.223 15.096 1.00 76.69 122 THR A C 1
ATOM 967 O O . THR A 1 122 ? -3.291 7.194 14.106 1.00 76.69 122 THR A O 1
ATOM 970 N N . LEU A 1 123 ? -5.350 7.185 14.985 1.00 77.06 123 LEU A N 1
ATOM 971 C CA . LEU A 1 123 ? -6.054 7.098 13.702 1.00 77.06 123 LEU A CA 1
ATOM 972 C C . LEU A 1 123 ? -5.824 8.334 12.821 1.00 77.06 123 LEU A C 1
ATOM 974 O O . LEU A 1 123 ? -5.636 8.192 11.613 1.00 77.06 123 LEU A O 1
ATOM 978 N N . LYS A 1 124 ? -5.771 9.538 13.405 1.00 74.94 124 LYS A N 1
ATOM 979 C CA . LYS A 1 124 ? -5.438 10.768 12.664 1.00 74.94 124 LYS A CA 1
ATOM 980 C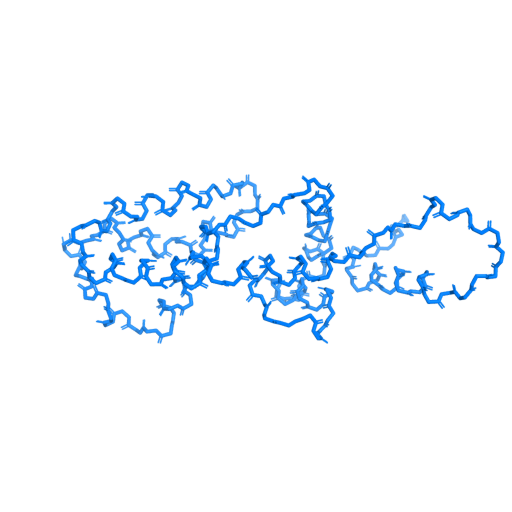 C . LYS A 1 124 ? -3.997 10.795 12.161 1.00 74.94 124 LYS A C 1
ATOM 982 O O . LYS A 1 124 ? -3.742 11.342 11.091 1.00 74.94 124 LYS A O 1
ATOM 987 N N . MET A 1 125 ? -3.066 10.223 12.920 1.00 73.56 125 MET A N 1
ATOM 988 C CA . MET A 1 125 ? -1.649 10.158 12.551 1.00 73.56 125 MET A CA 1
ATOM 989 C C . MET A 1 125 ? -1.336 9.007 11.588 1.00 73.56 125 MET A C 1
ATOM 991 O O . MET A 1 125 ? -0.311 9.045 10.910 1.00 73.56 125 MET A O 1
ATOM 995 N N . LEU A 1 126 ? -2.234 8.025 11.463 1.00 76.12 126 LEU A N 1
ATOM 996 C CA . LEU A 1 126 ? -2.046 6.826 10.649 1.00 76.12 126 LEU A CA 1
ATOM 997 C C . LEU A 1 126 ? -1.627 7.116 9.191 1.00 76.12 126 LEU A C 1
ATOM 999 O O . LEU A 1 126 ? -0.663 6.505 8.735 1.00 76.12 126 LEU A O 1
ATOM 1003 N N . PRO A 1 127 ? -2.234 8.070 8.450 1.00 72.44 127 PRO A N 1
ATOM 1004 C CA . PRO A 1 127 ? -1.804 8.371 7.082 1.00 72.44 127 PRO A CA 1
ATOM 1005 C C . PRO A 1 127 ? -0.379 8.929 6.994 1.00 72.44 127 PRO A C 1
ATOM 1007 O O . PRO A 1 127 ? 0.266 8.778 5.961 1.00 72.44 127 PRO A O 1
ATOM 1010 N N . VAL A 1 128 ? 0.104 9.594 8.050 1.00 69.12 128 VAL A N 1
ATOM 1011 C CA . VAL A 1 128 ? 1.480 10.105 8.132 1.00 69.12 128 VAL A CA 1
ATOM 1012 C C . VAL A 1 128 ? 2.433 8.951 8.433 1.00 69.12 128 VAL A C 1
ATOM 1014 O O . VAL A 1 128 ? 3.431 8.798 7.739 1.00 69.12 128 VAL A O 1
ATOM 1017 N N . SER A 1 129 ? 2.085 8.088 9.390 1.00 67.50 129 SER A N 1
ATOM 1018 C CA . SER A 1 129 ? 2.889 6.919 9.769 1.00 67.50 129 SER A CA 1
ATOM 1019 C C . SER A 1 129 ? 3.035 5.880 8.654 1.00 67.50 129 SER A C 1
ATOM 1021 O O . SER A 1 129 ? 4.034 5.178 8.614 1.00 67.50 129 SER A O 1
ATOM 1023 N N . LEU A 1 130 ? 2.066 5.777 7.739 1.00 68.06 130 LEU A N 1
ATOM 1024 C CA . LEU A 1 130 ? 2.147 4.865 6.588 1.00 68.06 130 LEU A CA 1
ATOM 1025 C C . LEU A 1 130 ? 2.883 5.454 5.373 1.00 68.06 130 LEU A C 1
ATOM 1027 O O . LEU A 1 130 ? 3.126 4.723 4.413 1.00 68.06 130 LEU A O 1
ATOM 1031 N N . LYS A 1 131 ? 3.172 6.761 5.370 1.00 60.34 131 LYS A N 1
ATOM 1032 C CA . LYS A 1 131 ? 3.889 7.446 4.282 1.00 60.34 131 LYS A CA 1
ATOM 1033 C C . LYS A 1 131 ? 5.400 7.454 4.463 1.00 60.34 131 LYS A C 1
ATOM 1035 O O . LYS A 1 131 ? 6.087 7.766 3.499 1.00 60.34 131 LYS A O 1
ATOM 1040 N N . ASP A 1 132 ? 5.886 7.169 5.666 1.00 55.94 132 ASP A N 1
ATOM 1041 C CA . ASP A 1 132 ? 7.312 7.115 5.963 1.00 55.94 132 ASP A CA 1
ATOM 1042 C C . ASP A 1 132 ? 7.911 5.824 5.367 1.00 55.94 132 ASP A C 1
ATOM 1044 O O . ASP A 1 132 ? 7.541 4.742 5.823 1.00 55.94 132 ASP A O 1
ATOM 1048 N N . PRO A 1 133 ? 8.768 5.905 4.331 1.00 45.56 133 PRO A N 1
ATOM 1049 C CA . PRO A 1 133 ? 9.393 4.736 3.710 1.00 45.56 133 PRO A CA 1
ATOM 1050 C C . PRO A 1 133 ? 10.559 4.181 4.544 1.00 45.56 133 PRO A C 1
ATOM 1052 O O . PRO A 1 133 ? 10.869 2.995 4.435 1.00 45.56 133 PRO A O 1
ATOM 1055 N N . ASP A 1 134 ? 11.193 5.023 5.373 1.00 44.50 134 ASP A N 1
ATOM 1056 C CA . ASP A 1 134 ? 12.332 4.658 6.230 1.00 44.50 134 ASP A CA 1
ATOM 1057 C C . ASP A 1 134 ? 11.865 3.955 7.508 1.00 44.50 134 ASP A C 1
ATOM 1059 O O . ASP A 1 134 ? 12.563 3.112 8.082 1.00 44.50 134 ASP A O 1
ATOM 1063 N N . SER A 1 135 ? 10.632 4.238 7.928 1.00 47.69 135 SER A N 1
ATOM 1064 C CA . SER A 1 135 ? 9.885 3.297 8.738 1.00 47.69 135 SER A CA 1
ATOM 1065 C C . SER A 1 135 ? 9.517 2.130 7.828 1.00 47.69 135 SER A C 1
ATOM 1067 O O . SER A 1 135 ? 8.557 2.195 7.065 1.00 47.69 135 SER A O 1
ATOM 1069 N N . MET A 1 136 ? 10.235 1.009 7.932 1.00 45.94 136 MET A N 1
ATOM 1070 C CA . MET A 1 136 ? 9.575 -0.283 7.752 1.00 45.94 136 MET A CA 1
ATOM 1071 C C . MET A 1 136 ? 8.419 -0.294 8.748 1.00 45.94 136 MET A C 1
ATOM 1073 O O . MET A 1 136 ? 8.586 -0.701 9.896 1.00 45.94 136 MET A O 1
ATOM 1077 N N . ALA A 1 137 ? 7.287 0.274 8.341 1.00 55.28 137 ALA A N 1
ATOM 1078 C CA . ALA A 1 137 ? 6.099 0.363 9.141 1.00 55.28 137 ALA A CA 1
ATOM 1079 C C . ALA A 1 137 ? 5.731 -1.086 9.391 1.00 55.28 137 ALA A C 1
ATOM 1081 O O . ALA A 1 137 ? 5.272 -1.786 8.487 1.00 55.28 137 ALA A O 1
ATOM 1082 N N . ASP A 1 138 ? 6.044 -1.561 10.591 1.00 70.50 138 ASP A N 1
ATOM 1083 C CA . ASP A 1 138 ? 5.628 -2.862 11.055 1.00 70.50 138 ASP A CA 1
ATOM 1084 C C . ASP A 1 138 ? 4.105 -2.775 11.146 1.00 70.50 138 ASP A C 1
ATOM 1086 O O . ASP A 1 138 ? 3.525 -2.344 12.142 1.00 70.50 138 ASP A O 1
ATOM 1090 N N . TYR A 1 139 ? 3.454 -3.045 10.014 1.00 76.00 139 TYR A N 1
ATOM 1091 C CA . TYR A 1 139 ? 2.015 -2.925 9.860 1.00 76.00 139 TYR A CA 1
ATOM 1092 C C . TYR A 1 139 ? 1.321 -3.820 10.886 1.00 76.00 139 TYR A C 1
ATOM 1094 O O . TYR A 1 139 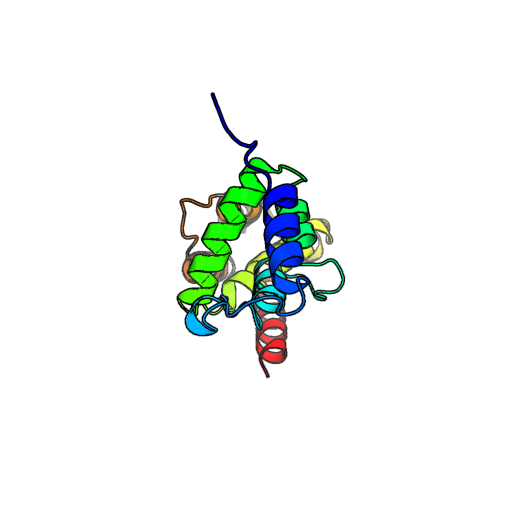? 0.230 -3.482 11.339 1.00 76.00 139 TYR A O 1
ATOM 1102 N N . ASP A 1 140 ? 1.965 -4.925 11.274 1.00 75.38 140 ASP A N 1
ATOM 1103 C CA . ASP A 1 140 ? 1.490 -5.817 12.321 1.00 75.38 140 ASP A CA 1
ATOM 1104 C C . ASP A 1 140 ? 1.570 -5.117 13.682 1.00 75.38 140 ASP A C 1
ATOM 1106 O O . ASP A 1 140 ? 0.575 -5.091 14.405 1.00 75.38 140 ASP A O 1
ATOM 1110 N N . TRP A 1 141 ? 2.689 -4.463 14.011 1.00 79.81 141 TRP A N 1
ATOM 1111 C CA . TRP A 1 141 ? 2.799 -3.636 15.218 1.00 79.81 141 TRP A CA 1
ATOM 1112 C C . TRP A 1 141 ? 1.763 -2.505 15.255 1.00 79.81 141 TRP A C 1
ATOM 1114 O O . TRP A 1 141 ? 1.084 -2.336 16.267 1.00 79.81 141 TRP A O 1
ATOM 1124 N N . ILE A 1 142 ? 1.584 -1.760 14.158 1.00 79.06 142 ILE A N 1
ATOM 1125 C CA . ILE A 1 142 ? 0.614 -0.655 14.081 1.00 79.06 142 ILE A CA 1
ATOM 1126 C C . ILE A 1 142 ? -0.815 -1.182 14.255 1.00 79.06 142 ILE A C 1
ATOM 1128 O O . ILE A 1 142 ? -1.595 -0.615 15.023 1.00 79.06 142 ILE A O 1
ATOM 1132 N N . LEU A 1 143 ? -1.168 -2.272 13.568 1.00 83.88 143 LEU A N 1
ATOM 1133 C CA . LEU A 1 143 ? -2.493 -2.873 13.685 1.00 83.88 143 LEU A CA 1
ATOM 1134 C C . LEU A 1 143 ? -2.736 -3.414 15.097 1.00 83.88 143 LEU A C 1
ATOM 1136 O O . LEU A 1 143 ? -3.801 -3.176 15.662 1.00 83.88 143 LEU A O 1
ATOM 1140 N N . ASN A 1 144 ? -1.754 -4.093 15.690 1.00 82.75 144 ASN A N 1
ATOM 1141 C CA . ASN A 1 144 ? -1.848 -4.586 17.062 1.00 82.75 144 ASN A CA 1
ATOM 1142 C C . ASN A 1 144 ? -2.014 -3.431 18.049 1.00 82.75 144 ASN A C 1
ATOM 1144 O O . ASN A 1 144 ? -2.887 -3.483 18.912 1.00 82.75 144 ASN A O 1
ATOM 1148 N N . ARG A 1 145 ? -1.267 -2.340 17.862 1.00 82.56 145 ARG A N 1
ATOM 1149 C CA . ARG A 1 145 ? -1.396 -1.144 18.692 1.00 82.56 145 ARG A CA 1
ATOM 1150 C C . ARG A 1 145 ? -2.783 -0.514 18.587 1.00 82.56 145 ARG A C 1
ATOM 1152 O O . ARG A 1 145 ? -3.344 -0.093 19.594 1.00 82.56 145 ARG A O 1
ATOM 1159 N N . LEU A 1 146 ? -3.357 -0.460 17.388 1.00 84.44 146 LEU A N 1
ATOM 1160 C CA . LEU A 1 146 ? -4.723 0.024 17.191 1.00 84.44 146 LEU A CA 1
ATOM 1161 C C . LEU A 1 146 ? -5.762 -0.892 17.848 1.00 84.44 146 LEU A C 1
ATOM 1163 O O . LEU A 1 146 ? -6.697 -0.391 18.466 1.00 84.44 146 LEU A O 1
ATOM 1167 N N . LYS A 1 147 ? -5.586 -2.216 17.763 1.00 85.38 147 LYS A N 1
ATOM 1168 C CA . LYS A 1 147 ? -6.448 -3.191 18.449 1.00 85.38 147 LYS A CA 1
ATOM 1169 C C . LYS A 1 147 ? -6.403 -3.024 19.963 1.00 85.38 147 LYS A C 1
ATOM 1171 O O . LYS A 1 147 ? -7.452 -3.045 20.590 1.00 85.38 147 LYS A O 1
ATOM 1176 N N . GLU A 1 148 ? -5.219 -2.814 20.538 1.00 85.12 148 GLU A N 1
ATOM 1177 C CA . GLU A 1 148 ? -5.069 -2.529 21.970 1.00 85.12 148 GLU A CA 1
ATOM 1178 C C . GLU A 1 148 ? -5.812 -1.253 22.372 1.00 85.12 148 GLU A C 1
ATOM 1180 O O . GLU A 1 148 ? -6.551 -1.246 23.350 1.00 85.12 148 GLU A O 1
ATOM 1185 N N . LEU A 1 149 ? -5.631 -0.173 21.606 1.00 82.25 149 LEU A N 1
ATOM 1186 C CA . LEU A 1 149 ? -6.238 1.126 21.901 1.00 82.25 149 LEU A CA 1
ATOM 1187 C C . LEU A 1 149 ? -7.757 1.150 21.694 1.00 82.25 149 LEU A C 1
ATOM 1189 O O . LEU A 1 149 ? -8.428 1.991 22.282 1.00 82.25 149 LEU A O 1
ATOM 1193 N N . GLY A 1 150 ? -8.292 0.273 20.843 1.00 80.19 150 GLY A N 1
ATOM 1194 C CA . GLY A 1 150 ? -9.718 0.179 20.538 1.00 80.19 150 GLY A CA 1
ATOM 1195 C C . GLY A 1 150 ? -10.422 -1.043 21.114 1.00 80.19 150 GLY A C 1
ATOM 1196 O O . GLY A 1 150 ? -11.564 -1.286 20.730 1.00 80.19 150 GLY A O 1
ATOM 1197 N N . ALA A 1 151 ? -9.776 -1.795 22.010 1.00 82.88 151 ALA A N 1
ATOM 1198 C CA . ALA A 1 151 ? -10.312 -3.040 22.564 1.00 82.88 151 ALA A CA 1
ATOM 1199 C C . ALA A 1 151 ? -11.666 -2.848 23.272 1.00 82.88 151 ALA A C 1
ATOM 1201 O O . ALA A 1 151 ? -12.548 -3.698 23.169 1.00 82.88 151 ALA A O 1
ATOM 1202 N N . ASP A 1 152 ? -11.852 -1.702 23.929 1.00 79.88 152 ASP A N 1
ATOM 1203 C CA . ASP A 1 152 ? -13.091 -1.361 24.636 1.00 79.88 152 ASP A CA 1
ATOM 1204 C C . ASP A 1 152 ? -14.172 -0.779 23.704 1.00 79.88 152 ASP A C 1
ATOM 1206 O O . ASP A 1 152 ? -15.331 -0.620 24.092 1.00 79.88 152 ASP A O 1
ATOM 1210 N N . ASN A 1 153 ? -13.825 -0.484 22.446 1.00 81.06 153 ASN A N 1
ATOM 1211 C CA . ASN A 1 153 ? -14.760 0.011 21.445 1.00 81.06 153 ASN A CA 1
ATOM 1212 C C . ASN A 1 153 ? -15.262 -1.149 20.569 1.00 81.06 153 ASN A C 1
ATOM 1214 O O . ASN A 1 153 ? -14.596 -1.619 19.642 1.00 81.06 153 ASN A O 1
ATOM 1218 N N . VAL A 1 154 ? -16.491 -1.589 20.846 1.00 81.31 154 VAL A N 1
ATOM 1219 C CA . VAL A 1 154 ? -17.150 -2.696 20.132 1.00 81.31 154 VAL A CA 1
ATOM 1220 C C . VAL A 1 154 ? -17.313 -2.396 18.637 1.00 81.31 154 VAL A C 1
ATOM 1222 O O . VAL A 1 154 ? -17.125 -3.288 17.810 1.00 81.31 154 VAL A O 1
ATOM 1225 N N . ALA A 1 155 ? -17.624 -1.150 18.265 1.00 80.44 155 ALA A N 1
ATOM 1226 C CA . ALA A 1 155 ? -17.784 -0.760 16.864 1.00 80.44 155 ALA A CA 1
ATOM 1227 C C . ALA A 1 155 ? -16.451 -0.845 16.103 1.00 80.44 155 ALA A C 1
ATOM 1229 O O . ALA A 1 155 ? -16.396 -1.413 15.012 1.00 80.44 155 ALA A O 1
ATOM 1230 N N . PHE A 1 156 ? -15.366 -0.358 16.710 1.00 83.19 156 PHE A N 1
ATOM 1231 C CA . PHE A 1 156 ? -14.016 -0.455 16.160 1.00 83.19 156 PHE A CA 1
ATOM 1232 C C . PHE A 1 156 ? -13.550 -1.910 16.039 1.00 83.19 156 PHE A C 1
ATOM 1234 O O . PHE A 1 156 ? -13.055 -2.320 14.990 1.00 83.19 156 PHE A O 1
ATOM 1241 N N . THR A 1 157 ? -13.765 -2.714 17.078 1.00 83.94 157 THR A N 1
ATOM 1242 C CA . THR A 1 157 ? -13.370 -4.128 17.088 1.00 83.94 157 THR A CA 1
ATOM 1243 C C . THR A 1 157 ? -14.094 -4.922 15.997 1.00 83.94 157 THR A C 1
ATOM 1245 O O . THR A 1 157 ? -13.460 -5.665 15.246 1.00 83.94 157 THR A O 1
ATOM 1248 N N . ASN A 1 158 ? -15.404 -4.706 15.834 1.00 83.50 158 ASN A N 1
ATOM 1249 C CA . ASN A 1 158 ? -16.190 -5.332 14.768 1.00 83.50 158 ASN A CA 1
ATOM 1250 C C . ASN A 1 158 ? -15.742 -4.881 13.370 1.00 83.50 158 ASN A C 1
ATOM 1252 O O . ASN A 1 158 ? -15.702 -5.695 12.444 1.00 83.50 158 ASN A O 1
ATOM 1256 N N . LEU A 1 159 ? -15.379 -3.603 13.210 1.00 84.75 159 LEU A N 1
ATOM 1257 C CA . LEU A 1 159 ? -14.846 -3.083 11.953 1.00 84.75 159 LEU A CA 1
ATOM 1258 C C . LEU A 1 159 ? -13.534 -3.781 11.580 1.00 84.75 159 LEU A C 1
ATOM 1260 O O . LEU A 1 159 ? -13.410 -4.283 10.464 1.00 84.75 159 LEU A O 1
ATOM 1264 N N . ILE A 1 160 ? -12.574 -3.846 12.508 1.00 85.31 160 ILE A N 1
ATOM 1265 C CA . ILE A 1 160 ? -11.279 -4.496 12.269 1.00 85.31 160 ILE A CA 1
ATOM 1266 C C . ILE A 1 160 ? -11.466 -5.975 11.923 1.00 85.31 160 ILE A C 1
ATOM 1268 O O . ILE A 1 160 ? -10.930 -6.419 10.910 1.00 85.31 160 ILE A O 1
ATOM 1272 N N . ALA A 1 161 ? -12.286 -6.711 12.679 1.00 85.31 161 ALA A N 1
ATOM 1273 C CA . ALA A 1 161 ? -12.552 -8.124 12.408 1.00 85.31 161 ALA A CA 1
ATOM 1274 C C . ALA A 1 161 ? -13.138 -8.351 11.000 1.00 85.31 161 ALA A C 1
ATOM 1276 O O . ALA A 1 161 ? -12.683 -9.227 10.263 1.00 85.31 161 ALA A O 1
ATOM 1277 N N . GLY A 1 162 ? -14.094 -7.515 10.577 1.00 84.06 162 GLY A N 1
ATOM 1278 C CA . GLY A 1 162 ? -14.668 -7.593 9.231 1.00 84.06 162 GLY A CA 1
ATOM 1279 C C . GLY A 1 162 ? -13.682 -7.220 8.114 1.00 84.06 162 GLY A C 1
ATOM 1280 O O . GLY A 1 162 ? -13.786 -7.727 6.994 1.00 84.06 162 GLY A O 1
ATOM 1281 N N . LEU A 1 163 ? -12.713 -6.340 8.387 1.00 84.50 163 LEU A N 1
ATOM 1282 C CA . LEU A 1 163 ? -11.637 -6.020 7.445 1.00 84.50 163 LEU A CA 1
ATOM 1283 C C . LEU A 1 163 ? -10.623 -7.165 7.327 1.00 84.50 163 LEU A C 1
ATOM 1285 O O . LEU A 1 163 ? -10.185 -7.459 6.211 1.00 84.50 163 LEU A O 1
ATOM 1289 N N . GLU A 1 164 ? -10.296 -7.828 8.437 1.00 84.56 164 GLU A N 1
ATOM 1290 C CA . GLU A 1 164 ? -9.413 -8.999 8.478 1.00 84.56 164 GLU A CA 1
ATOM 1291 C C . GLU A 1 164 ? -10.003 -10.186 7.718 1.00 84.56 164 GLU A C 1
ATOM 1293 O O . GLU A 1 164 ? -9.322 -10.771 6.876 1.00 84.56 164 GLU A O 1
ATOM 1298 N N . GLU A 1 165 ? -11.286 -10.488 7.925 1.00 83.25 165 GLU A N 1
ATOM 1299 C CA . GLU A 1 165 ? -11.986 -11.553 7.200 1.00 83.25 165 GLU A CA 1
ATOM 1300 C C . GLU A 1 165 ? -11.959 -11.302 5.682 1.00 83.25 165 GLU A C 1
ATOM 1302 O O . GLU A 1 165 ? -11.594 -12.176 4.893 1.00 83.25 165 GLU A O 1
ATOM 1307 N N . LYS A 1 166 ? -12.239 -10.065 5.251 1.00 79.19 166 LYS A N 1
ATOM 1308 C CA . LYS A 1 166 ? -12.186 -9.676 3.830 1.00 79.19 166 LYS A CA 1
ATOM 1309 C C . LYS A 1 166 ? -10.776 -9.728 3.238 1.00 79.19 166 LYS A C 1
ATOM 1311 O O . LYS A 1 166 ? -10.644 -9.939 2.033 1.00 79.19 166 LYS A O 1
ATOM 1316 N N . ALA A 1 167 ? -9.742 -9.461 4.034 1.00 76.06 167 ALA A N 1
ATOM 1317 C CA . ALA A 1 167 ? -8.348 -9.557 3.599 1.00 76.06 167 ALA A CA 1
ATOM 1318 C C . ALA A 1 167 ? -7.886 -11.023 3.503 1.00 76.06 167 ALA A C 1
ATOM 1320 O O . ALA A 1 167 ? -7.152 -11.379 2.583 1.00 76.06 167 ALA A O 1
ATOM 1321 N N . ALA A 1 168 ? -8.371 -11.895 4.392 1.00 70.75 168 ALA A N 1
ATOM 1322 C CA . ALA A 1 168 ? -8.079 -13.326 4.367 1.00 70.75 168 ALA A CA 1
ATOM 1323 C C . ALA A 1 168 ? -8.713 -14.039 3.157 1.00 70.75 168 ALA A C 1
ATOM 1325 O O . ALA A 1 168 ? -8.043 -14.828 2.493 1.00 70.75 168 ALA A O 1
ATOM 1326 N N . VAL A 1 169 ? -9.968 -13.719 2.814 1.00 64.94 169 VAL A N 1
ATOM 1327 C CA . VAL A 1 169 ? -10.692 -14.345 1.686 1.00 64.94 169 VAL A CA 1
ATOM 1328 C C . VAL A 1 169 ? -10.048 -14.048 0.325 1.00 64.94 169 VAL A C 1
ATOM 1330 O O . VAL A 1 169 ? -10.123 -14.874 -0.574 1.00 64.94 169 VAL A O 1
ATOM 1333 N N . ARG A 1 170 ? -9.377 -12.902 0.154 1.00 59.66 170 ARG A N 1
ATOM 1334 C CA . ARG A 1 170 ? -8.712 -12.531 -1.112 1.00 59.66 170 ARG A CA 1
ATOM 1335 C C . ARG A 1 170 ? -7.412 -13.292 -1.401 1.00 59.66 170 ARG A C 1
ATOM 1337 O O . ARG A 1 170 ? -6.857 -13.111 -2.481 1.00 59.66 170 ARG A O 1
ATOM 1344 N N . ARG A 1 171 ? -6.904 -14.085 -0.452 1.00 54.16 171 ARG A N 1
ATOM 1345 C CA . ARG A 1 171 ? -5.665 -14.872 -0.608 1.00 54.16 171 ARG A CA 1
ATOM 1346 C C . ARG A 1 171 ? -5.893 -16.328 -1.021 1.00 54.16 171 ARG A C 1
ATOM 1348 O O . ARG A 1 171 ? -4.907 -17.000 -1.316 1.00 54.16 171 ARG A O 1
ATOM 1355 N N . LEU A 1 172 ? -7.141 -16.802 -0.992 1.00 41.88 172 LEU A N 1
ATOM 1356 C CA . LEU A 1 172 ? -7.561 -18.142 -1.423 1.00 41.88 172 LEU A CA 1
ATOM 1357 C C . LEU A 1 172 ? -7.982 -18.123 -2.895 1.00 41.88 172 LEU A C 1
ATOM 1359 O O . LEU A 1 172 ? -7.666 -19.113 -3.588 1.00 41.88 172 LEU A O 1
#

Secondary structure (DSSP, 8-state):
-------HHHHHHHHHHHHHS---S---GGGS---TTHHHHHHHHTT-S-GGG-HHHHHHHHTTT-HHHHHHHHHHHHHHHHTTPPPPHHHHHHHHHHHHHHHS-SGGGT--TTT-HHHHHHHHHHHHHTT-SSS---HHHHHHHHHHHTTT-HHHHHHHHHHHHHHHHTT-

Sequence (172 aa):
MILGEESITALMHHIYGYQAAPGSKEVNDELNPNFNGFHDFAAAYYGRSSSSRGCKNIILSAHFGQEKEAFVAFFELLDLFKNGYQLSVSKEVLFKLIETLMLDKNEALQLNEEDNNALYVTLKMLPVSLKDPDSMADYDWILNRLKELGADNVAFTNLIAGLEEKAAVRRL

Foldseek 3Di:
DDPDDQFPVVVVCVLVVVVPPPPPDDDPPVPNDPCVCLLVLLCVLQVHPDSVVPSSVSLCVVVVNPGNNSSVVSVVSVVCVVVVPDPDLLVQLLVVLLVCCVVDVPPQQPDDCVPQVVLVVLNVCSVVLVPDPVPPPPSVVSSVVNCVSCVVRPSSNVSSVVSSVVSVVVVD

pLDDT: mean 73.06, std 12.43, range [27.33, 89.81]

Organism: NCBI:txid2077091

Solvent-accessible surface area (backbone atoms only — not comparable to full-atom values): 10214 Å² total; per-residue (Å²): 138,83,86,72,81,66,33,35,68,61,51,49,52,50,52,50,50,58,73,66,49,72,89,78,65,94,66,62,73,90,74,60,82,84,59,82,62,50,45,56,49,52,22,54,74,71,73,42,94,62,56,89,71,41,54,65,51,53,45,24,60,76,42,78,64,38,40,50,62,22,32,54,50,50,53,54,51,49,51,39,55,75,69,63,61,70,83,54,67,36,47,58,36,53,53,52,49,50,53,50,58,72,70,42,82,62,68,82,58,69,72,47,69,87,82,40,43,70,39,53,52,49,62,70,44,41,72,60,60,74,65,41,78,86,48,77,60,52,34,58,60,54,47,50,52,50,49,65,56,30,64,89,36,65,56,48,46,52,50,52,53,57,40,46,54,58,52,56,62,75,75,113